Protein AF-A0A965IVI7-F1 (afdb_monomer_lite)

Secondary structure (DSSP, 8-state):
-PPPGGGGGGGS--EEETTEEESSS-BPPTTSS-SSSGGGGTS-GGGSSB--PPP--SS-B--SPSP-EEEETTEEEE---S-BS-HHHHHHHT-

Structure (mmCIF, N/CA/C/O backbone):
data_AF-A0A965IVI7-F1
#
_entry.id   AF-A0A965IVI7-F1
#
loop_
_atom_site.group_PDB
_atom_site.id
_atom_site.type_symbol
_atom_site.label_atom_id
_atom_site.label_alt_id
_atom_site.label_comp_id
_atom_site.label_asym_id
_atom_site.label_entity_id
_atom_site.label_seq_id
_atom_site.pdbx_PDB_ins_code
_atom_site.Cartn_x
_atom_site.Cartn_y
_atom_site.Cartn_z
_atom_site.occupancy
_atom_site.B_iso_or_equiv
_atom_site.auth_seq_id
_atom_site.auth_comp_id
_atom_site.auth_asym_id
_atom_site.auth_atom_id
_atom_site.pdbx_PDB_model_num
ATOM 1 N N . MET A 1 1 ? -31.147 -1.795 15.723 1.00 44.22 1 MET A N 1
ATOM 2 C CA . MET A 1 1 ? -30.486 -1.766 14.401 1.00 44.22 1 MET A CA 1
ATOM 3 C C . MET A 1 1 ? -29.276 -2.691 14.485 1.00 44.22 1 MET A C 1
ATOM 5 O O . MET A 1 1 ? -28.244 -2.296 15.001 1.00 44.22 1 MET A O 1
ATOM 9 N N . THR A 1 2 ? -29.440 -3.972 14.156 1.00 52.91 2 THR A N 1
ATOM 10 C CA . THR A 1 2 ? -28.379 -4.986 14.291 1.00 52.91 2 THR A CA 1
ATOM 11 C C . THR A 1 2 ? -27.373 -4.829 13.155 1.00 52.91 2 THR A C 1
ATOM 13 O O . THR A 1 2 ? -27.735 -4.980 11.988 1.00 52.91 2 THR A O 1
ATOM 16 N N . MET A 1 3 ? -26.124 -4.496 13.486 1.00 52.09 3 MET A N 1
ATOM 17 C CA . MET A 1 3 ? -25.015 -4.457 12.529 1.00 52.09 3 MET A CA 1
ATOM 18 C C . MET A 1 3 ? -24.923 -5.803 11.798 1.00 52.09 3 MET A C 1
ATOM 20 O O . MET A 1 3 ? -24.939 -6.861 12.426 1.00 52.09 3 MET A O 1
ATOM 24 N N . ARG A 1 4 ? -24.832 -5.781 10.464 1.00 59.31 4 ARG A N 1
ATOM 25 C CA . ARG A 1 4 ? -24.527 -6.993 9.692 1.00 59.31 4 ARG A CA 1
ATOM 26 C C . ARG A 1 4 ? -23.088 -7.413 10.027 1.00 59.31 4 ARG A C 1
ATOM 28 O O . ARG A 1 4 ? -22.237 -6.527 10.096 1.00 59.31 4 ARG A O 1
ATOM 35 N N . PRO A 1 5 ? -22.765 -8.716 10.141 1.00 65.56 5 PRO A N 1
ATOM 36 C CA . PRO A 1 5 ? -21.410 -9.186 10.466 1.00 65.56 5 PRO A CA 1
ATOM 37 C C . PRO A 1 5 ? -20.297 -8.581 9.590 1.00 65.56 5 PRO A C 1
ATOM 39 O O . PRO A 1 5 ? -19.163 -8.441 10.029 1.00 65.56 5 PRO A O 1
ATOM 42 N N . ARG A 1 6 ? -20.639 -8.169 8.361 1.00 68.75 6 ARG A N 1
ATOM 43 C CA . ARG A 1 6 ? -19.732 -7.562 7.372 1.00 68.75 6 ARG A CA 1
ATOM 44 C C . ARG A 1 6 ? -19.268 -6.136 7.710 1.00 68.75 6 ARG A C 1
ATOM 46 O O . ARG A 1 6 ? -18.270 -5.696 7.156 1.00 68.75 6 ARG A O 1
ATOM 53 N N . ASP A 1 7 ? -19.962 -5.427 8.601 1.00 79.81 7 ASP A N 1
ATOM 54 C CA . ASP A 1 7 ? -19.663 -4.035 8.978 1.00 79.81 7 ASP A CA 1
ATOM 55 C C . ASP A 1 7 ? -19.097 -3.908 10.406 1.00 79.81 7 ASP A C 1
ATOM 57 O O . ASP A 1 7 ? -18.814 -2.801 10.859 1.00 79.81 7 ASP A O 1
ATOM 61 N N . ALA A 1 8 ? -18.906 -5.028 11.117 1.00 82.31 8 ALA A N 1
ATOM 62 C CA . ALA A 1 8 ? -18.451 -5.051 12.513 1.00 82.31 8 ALA A CA 1
ATOM 63 C C . ALA A 1 8 ? -17.083 -4.376 12.722 1.00 82.31 8 ALA A C 1
ATOM 65 O O . ALA A 1 8 ? -16.762 -3.904 13.808 1.00 82.31 8 ALA A O 1
ATOM 66 N N . TRP A 1 9 ? -16.277 -4.283 11.668 1.00 86.25 9 TRP A N 1
ATOM 67 C CA . TRP A 1 9 ? -14.983 -3.617 11.720 1.00 86.25 9 TRP A CA 1
ATOM 68 C C . TRP A 1 9 ? -15.091 -2.098 11.946 1.00 86.25 9 TRP A C 1
ATOM 70 O O . TRP A 1 9 ? -14.191 -1.500 12.532 1.00 86.25 9 TRP A O 1
ATOM 80 N N . LYS A 1 10 ? -16.220 -1.473 11.582 1.00 84.00 10 LYS A N 1
ATOM 81 C CA . LYS A 1 10 ? -16.463 -0.034 11.791 1.00 84.00 10 LYS A CA 1
ATOM 82 C C . LYS A 1 10 ? -16.607 0.342 13.269 1.00 84.00 10 LYS A C 1
ATOM 84 O O . LYS A 1 10 ?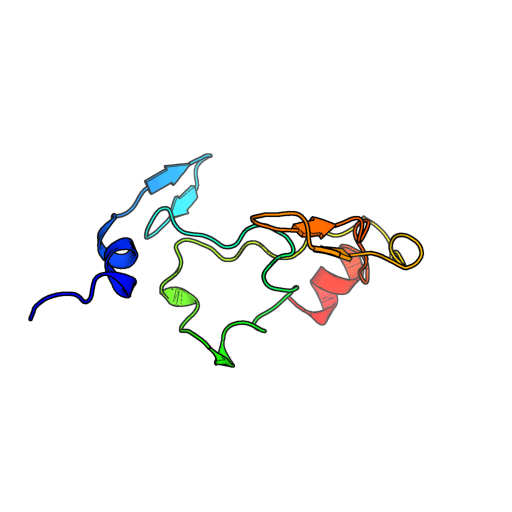 -16.483 1.513 13.610 1.00 84.00 10 LYS A O 1
ATOM 89 N N . SER A 1 11 ? -16.854 -0.626 14.155 1.00 88.00 11 SER A N 1
ATOM 90 C CA . SER A 1 11 ? -16.965 -0.399 15.602 1.00 88.00 11 SER A CA 1
ATOM 91 C C . SER A 1 11 ? -15.679 -0.689 16.382 1.00 88.00 11 SER A C 1
ATOM 93 O O . SER A 1 11 ? -15.706 -0.636 17.607 1.00 88.00 11 SER A O 1
ATOM 95 N N . LEU A 1 12 ? -14.560 -1.001 15.714 1.00 91.50 12 LEU A N 1
ATOM 96 C CA . LEU A 1 12 ? -13.294 -1.337 16.386 1.00 91.50 12 LEU A CA 1
ATOM 97 C C . LEU A 1 12 ? -12.655 -0.152 17.139 1.00 91.50 12 LEU A C 1
ATOM 99 O O . LEU A 1 12 ? -11.820 -0.374 18.010 1.00 91.50 12 LEU A O 1
ATOM 103 N N . GLY A 1 13 ? -13.082 1.083 16.856 1.00 93.31 13 GLY A N 1
ATOM 104 C CA . GLY A 1 13 ? -12.657 2.283 17.579 1.00 93.31 13 GLY A CA 1
ATOM 105 C C . GLY A 1 13 ? -11.251 2.771 17.219 1.00 93.31 13 GLY A C 1
ATOM 106 O O . GLY A 1 13 ? -10.459 2.067 16.599 1.00 93.31 13 GLY A O 1
ATOM 107 N N . ALA A 1 14 ? -10.953 4.013 17.598 1.00 96.62 14 ALA A N 1
ATOM 108 C CA . ALA A 1 14 ? -9.737 4.708 17.187 1.0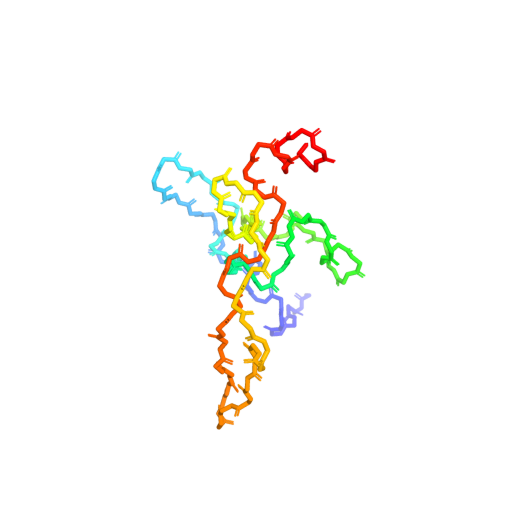0 96.62 14 ALA A CA 1
ATOM 109 C C . ALA A 1 14 ? -8.460 4.145 17.830 1.00 96.62 14 ALA A C 1
ATOM 111 O O . ALA A 1 14 ? -8.442 3.801 19.014 1.00 96.62 14 ALA A O 1
ATOM 112 N N . VAL A 1 15 ? -7.365 4.153 17.067 1.00 97.62 15 VAL A N 1
ATOM 113 C CA . VAL A 1 15 ? -6.043 3.668 17.496 1.00 97.62 15 VAL A CA 1
ATOM 114 C C . VAL A 1 15 ? -4.951 4.699 17.216 1.00 97.62 15 VAL A C 1
ATOM 116 O O . VAL A 1 15 ? -5.108 5.572 16.364 1.00 97.62 15 VAL A O 1
ATOM 119 N N . SER A 1 16 ? -3.836 4.604 17.942 1.00 97.94 16 SER A N 1
ATOM 120 C CA . SER A 1 16 ? -2.654 5.447 17.741 1.00 97.94 16 SER A CA 1
ATOM 121 C C . SER A 1 16 ? -1.427 4.578 17.478 1.00 97.94 16 SER A C 1
ATOM 123 O O . SER A 1 16 ? -1.125 3.691 18.274 1.00 97.94 16 SER A O 1
ATOM 125 N N . VAL A 1 17 ? -0.716 4.840 16.381 1.00 95.75 17 VAL A N 1
ATOM 126 C CA . VAL A 1 17 ? 0.483 4.094 15.965 1.00 95.75 17 VAL A CA 1
ATOM 127 C C . VAL A 1 17 ? 1.496 5.051 15.341 1.00 95.75 17 VAL A C 1
ATOM 129 O O . VAL A 1 17 ? 1.129 5.886 14.522 1.00 95.75 17 VAL A O 1
ATOM 132 N N . GLY A 1 18 ? 2.765 4.976 15.754 1.00 94.31 18 GLY A N 1
ATOM 133 C CA . GLY A 1 18 ? 3.840 5.793 15.167 1.00 94.31 18 GLY A CA 1
ATOM 134 C C . GLY A 1 18 ? 3.599 7.312 15.196 1.00 94.31 18 GLY A C 1
ATOM 135 O O . GLY A 1 18 ? 4.091 8.017 14.327 1.00 94.31 18 GLY A O 1
ATOM 136 N N . GLY A 1 19 ? 2.806 7.817 16.150 1.00 96.88 19 GLY A N 1
ATOM 137 C CA . GLY A 1 19 ? 2.414 9.233 16.229 1.00 96.88 19 GLY A CA 1
ATOM 138 C C . GLY A 1 19 ? 1.180 9.622 15.401 1.00 96.88 19 GLY A C 1
ATOM 139 O O . GLY A 1 19 ? 0.714 10.751 15.512 1.00 96.88 19 GLY A O 1
ATOM 140 N N . VAL A 1 20 ? 0.603 8.700 14.628 1.00 96.69 20 VAL A N 1
ATOM 141 C CA . VAL A 1 20 ? -0.603 8.926 13.817 1.00 96.69 20 VAL A CA 1
ATOM 142 C C . VAL A 1 20 ? -1.840 8.404 14.549 1.00 96.69 20 VAL A C 1
ATOM 144 O O . VAL A 1 20 ? -1.815 7.326 15.149 1.00 96.69 20 VAL A O 1
ATOM 147 N N . ARG A 1 21 ? -2.940 9.167 14.504 1.00 97.38 21 ARG A N 1
ATOM 148 C CA . ARG A 1 21 ? -4.258 8.759 15.013 1.00 97.38 21 ARG A CA 1
ATOM 149 C C . ARG A 1 21 ? -5.127 8.274 13.855 1.00 97.38 21 ARG A C 1
ATOM 151 O O . ARG A 1 21 ? -5.376 9.035 12.929 1.00 97.38 21 ARG A O 1
ATOM 158 N N . LEU A 1 22 ? -5.622 7.043 13.946 1.00 96.94 22 LEU A N 1
ATOM 159 C CA . LEU A 1 22 ? -6.542 6.454 12.973 1.00 96.94 22 LEU A CA 1
ATOM 160 C C . LEU A 1 22 ? -7.943 6.355 13.581 1.00 96.94 22 LEU A C 1
ATOM 162 O O . LEU A 1 22 ? -8.085 6.066 14.773 1.00 96.94 22 LEU A O 1
ATOM 166 N N . SER A 1 23 ? -8.978 6.573 12.767 1.00 95.38 23 SER A N 1
ATOM 167 C CA . SER A 1 23 ? -10.384 6.465 13.196 1.00 95.38 23 SER A CA 1
ATOM 168 C C . SER A 1 23 ? -10.752 5.038 13.619 1.00 95.38 23 SER A C 1
ATOM 170 O O . SER A 1 23 ? -11.603 4.848 14.487 1.00 95.38 23 SER A O 1
ATOM 172 N N . ASN A 1 24 ? -10.081 4.047 13.026 1.00 95.56 24 ASN A N 1
ATOM 173 C CA . ASN A 1 24 ? -10.152 2.626 13.338 1.00 95.56 24 ASN A CA 1
ATOM 174 C C . ASN A 1 24 ? -8.872 1.907 12.844 1.00 95.56 24 ASN A C 1
ATOM 176 O O . ASN A 1 24 ? -8.085 2.525 12.125 1.00 95.56 24 ASN A O 1
ATOM 180 N N . PRO A 1 25 ? -8.606 0.641 13.218 1.00 95.75 25 PRO A N 1
ATOM 181 C CA . PRO A 1 25 ? -7.361 -0.040 12.856 1.00 95.75 25 PRO A CA 1
ATOM 182 C C . PRO A 1 25 ? -7.364 -0.661 11.448 1.00 95.75 25 PRO A C 1
ATOM 184 O O . PRO A 1 25 ? -6.380 -1.296 11.075 1.00 95.75 25 PRO A O 1
ATOM 187 N N . VAL A 1 26 ? -8.450 -0.550 10.674 1.00 95.50 26 VAL A N 1
ATOM 188 C CA . VAL A 1 26 ? -8.545 -1.171 9.345 1.00 95.50 26 VAL A CA 1
ATOM 189 C C . VAL A 1 26 ? -7.990 -0.237 8.280 1.00 95.50 26 VAL A C 1
ATOM 191 O O . VAL A 1 26 ? -8.412 0.909 8.157 1.00 95.50 26 VAL A O 1
ATOM 194 N N . MET A 1 27 ? -7.076 -0.756 7.469 1.00 94.94 27 MET A N 1
ATOM 195 C CA . MET A 1 27 ? -6.486 -0.058 6.331 1.00 94.94 27 MET A CA 1
ATOM 196 C C . MET A 1 27 ? -6.205 -1.039 5.194 1.00 94.94 27 MET A C 1
ATOM 198 O O . MET A 1 27 ? -6.149 -2.252 5.415 1.00 94.94 27 MET A O 1
ATOM 202 N N . THR A 1 28 ? -6.035 -0.533 3.974 1.00 95.38 28 THR A N 1
ATOM 203 C CA . THR A 1 28 ? -5.604 -1.370 2.846 1.00 95.38 28 THR A CA 1
ATOM 204 C C . THR A 1 28 ? -4.167 -1.840 3.059 1.00 95.38 28 THR A C 1
ATOM 206 O O . THR A 1 28 ? -3.343 -1.129 3.633 1.00 95.38 28 THR A O 1
ATOM 209 N N . ALA A 1 29 ? -3.840 -3.041 2.584 1.00 95.94 29 ALA A N 1
ATOM 210 C CA . ALA A 1 29 ? -2.443 -3.425 2.445 1.00 95.94 29 ALA A CA 1
ATOM 211 C C . ALA A 1 29 ? -1.857 -2.718 1.212 1.00 95.94 29 ALA A C 1
ATOM 213 O O . ALA A 1 29 ? -2.528 -2.567 0.188 1.00 95.94 29 ALA A O 1
ATOM 214 N N . SER A 1 30 ? -0.597 -2.284 1.290 1.00 96.19 30 SER A N 1
ATOM 215 C CA . SER A 1 30 ? 0.044 -1.612 0.157 1.00 96.19 30 SER A CA 1
ATOM 216 C C . SER A 1 30 ? 0.020 -2.506 -1.084 1.00 96.19 30 SER A C 1
ATOM 218 O O . SER A 1 30 ? 0.470 -3.653 -1.061 1.00 96.19 30 SER A O 1
ATOM 220 N N . GLY A 1 31 ? -0.495 -1.970 -2.187 1.00 93.56 31 GLY A N 1
ATOM 221 C CA . GLY A 1 31 ? -0.544 -2.663 -3.471 1.00 93.56 31 GLY A CA 1
ATOM 222 C C . GLY A 1 31 ? -1.733 -3.587 -3.682 1.00 93.56 31 GLY A C 1
ATOM 223 O O . GLY A 1 31 ? -1.774 -4.254 -4.711 1.00 93.56 31 GLY A O 1
ATOM 224 N N . THR A 1 32 ? -2.702 -3.608 -2.763 1.00 93.62 32 THR A N 1
ATOM 225 C CA . THR A 1 32 ? -3.971 -4.332 -2.957 1.00 93.62 32 THR A CA 1
ATOM 226 C C . THR A 1 32 ? -5.120 -3.425 -3.392 1.00 93.62 32 THR A C 1
ATOM 228 O O . THR A 1 32 ? -6.217 -3.916 -3.630 1.00 93.62 32 THR A O 1
ATOM 231 N N . ALA A 1 33 ? -4.888 -2.111 -3.440 1.00 92.50 33 ALA A N 1
ATOM 232 C CA . ALA A 1 33 ? -5.920 -1.092 -3.622 1.00 92.50 33 ALA A CA 1
ATOM 233 C C . ALA A 1 33 ? -5.549 -0.004 -4.646 1.00 92.50 33 ALA A C 1
ATOM 235 O O . ALA A 1 33 ? -6.217 1.017 -4.687 1.00 92.50 33 ALA A O 1
ATOM 236 N N . GLY A 1 34 ? -4.507 -0.224 -5.455 1.00 88.44 34 GLY A N 1
ATOM 237 C CA . GLY A 1 34 ? -4.056 0.756 -6.445 1.00 88.44 34 GLY A CA 1
ATOM 238 C C . GLY A 1 34 ? -3.193 1.877 -5.863 1.00 88.44 34 GLY A C 1
ATOM 239 O O . GLY A 1 34 ? -2.563 1.700 -4.810 1.00 88.44 34 GLY A O 1
ATOM 240 N N . HIS A 1 35 ? -3.110 2.986 -6.596 1.00 84.94 35 HIS A N 1
ATOM 241 C CA . HIS A 1 35 ? -2.320 4.165 -6.225 1.00 84.94 35 HIS A CA 1
ATOM 242 C C . HIS A 1 35 ? -3.185 5.355 -5.784 1.00 84.94 35 HIS A C 1
ATOM 244 O O . HIS A 1 35 ? -2.646 6.223 -5.106 1.00 84.94 35 HIS A O 1
ATOM 250 N N . ASP A 1 36 ? -4.489 5.358 -6.092 1.00 83.62 36 ASP A N 1
ATOM 251 C CA . ASP A 1 36 ? -5.398 6.490 -5.883 1.00 83.62 36 ASP A CA 1
ATOM 252 C C . ASP A 1 36 ? -6.721 6.045 -5.219 1.00 83.62 36 ASP A C 1
ATOM 254 O O . ASP A 1 36 ? -6.754 5.498 -4.112 1.00 83.62 36 ASP A O 1
ATOM 258 N N . THR A 1 37 ? -7.849 6.341 -5.871 1.00 89.44 37 THR A N 1
ATOM 259 C CA . THR A 1 37 ? -9.208 6.170 -5.355 1.00 89.44 37 THR A CA 1
ATOM 260 C C . THR A 1 37 ? -9.960 5.062 -6.087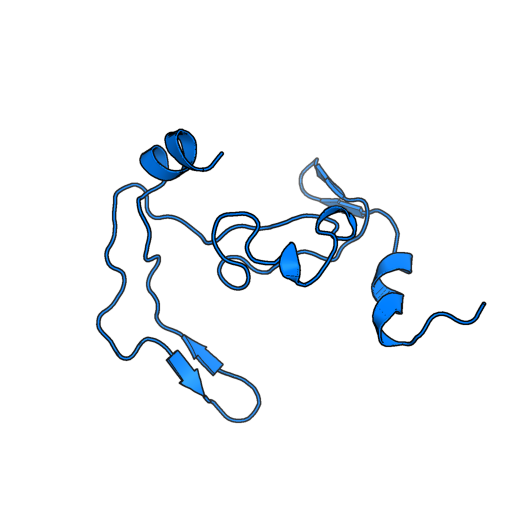 1.00 89.44 37 THR A C 1
ATOM 262 O O . THR A 1 37 ? -11.190 5.066 -6.121 1.00 89.44 37 THR A O 1
ATOM 265 N N . GLU A 1 38 ? -9.261 4.070 -6.641 1.00 90.75 38 GLU A N 1
ATOM 266 C CA . GLU A 1 38 ? -9.852 2.986 -7.438 1.00 90.75 38 GLU A CA 1
ATOM 267 C C . GLU A 1 38 ? -10.932 2.210 -6.660 1.00 90.75 38 GLU A C 1
ATOM 269 O O . GLU A 1 38 ? -11.921 1.746 -7.232 1.00 90.75 38 GLU A O 1
ATOM 274 N N . LEU A 1 39 ? -10.786 2.114 -5.333 1.00 92.00 39 LEU A N 1
ATOM 275 C CA . LEU A 1 39 ? -11.776 1.485 -4.454 1.00 92.00 39 LEU A CA 1
ATOM 276 C C . LEU A 1 39 ? -13.012 2.357 -4.155 1.00 92.00 39 LEU A C 1
ATOM 278 O O . LEU A 1 39 ? -14.008 1.823 -3.662 1.00 92.00 39 LEU A O 1
ATOM 282 N N . SER A 1 40 ? -12.996 3.657 -4.472 1.00 92.62 40 SER A N 1
ATOM 283 C CA . SER A 1 40 ? -14.096 4.594 -4.168 1.00 92.62 40 SER A CA 1
ATOM 284 C C . SER A 1 40 ? -15.410 4.246 -4.875 1.00 92.62 40 SER A C 1
ATOM 286 O O . SER A 1 40 ? -16.491 4.542 -4.371 1.00 92.62 40 SER A O 1
ATOM 288 N N . HIS A 1 41 ? -15.335 3.538 -6.005 1.00 93.31 41 HIS A N 1
ATOM 289 C CA . HIS A 1 41 ? -16.509 3.027 -6.714 1.00 93.31 41 HIS A CA 1
ATOM 290 C C . HIS A 1 41 ? -17.226 1.894 -5.966 1.00 93.31 41 HIS A C 1
ATOM 292 O O . HIS A 1 41 ? -18.396 1.624 -6.235 1.00 93.31 41 HIS A O 1
ATOM 298 N N . TYR A 1 42 ? -16.537 1.225 -5.039 1.00 91.19 42 TYR A N 1
ATOM 299 C CA . TYR A 1 42 ? -17.053 0.066 -4.311 1.00 91.19 42 TYR A CA 1
ATOM 300 C C . TYR A 1 42 ? -17.356 0.375 -2.842 1.00 91.19 42 TYR A C 1
ATOM 302 O O . TYR A 1 42 ? -18.196 -0.298 -2.240 1.00 91.19 42 TYR A O 1
ATOM 310 N N . MET A 1 43 ? -16.689 1.370 -2.251 1.00 90.75 43 MET A N 1
ATOM 311 C CA . MET A 1 43 ? -16.915 1.781 -0.867 1.00 90.75 43 MET A CA 1
ATOM 312 C C . MET A 1 43 ? -16.515 3.234 -0.600 1.00 90.75 43 MET A C 1
ATOM 314 O O . MET A 1 43 ? -15.655 3.794 -1.270 1.00 90.75 43 MET A O 1
ATOM 318 N N . ASP A 1 44 ? -17.087 3.810 0.458 1.00 91.69 44 ASP A N 1
ATOM 319 C CA . ASP A 1 44 ? -16.620 5.073 1.024 1.00 91.69 44 ASP A CA 1
ATOM 320 C C . ASP A 1 44 ? -15.248 4.877 1.689 1.00 91.69 44 ASP A C 1
ATOM 322 O O . ASP A 1 44 ? -15.127 4.182 2.704 1.00 91.69 44 ASP A O 1
ATOM 326 N N . LEU A 1 45 ? -14.212 5.488 1.107 1.00 92.56 45 LEU A N 1
ATOM 327 C CA . LEU A 1 45 ? -12.836 5.392 1.599 1.00 92.56 45 LEU A CA 1
ATOM 328 C C . LEU A 1 45 ? -12.662 6.024 2.985 1.00 92.56 45 LEU A C 1
ATOM 330 O O . LEU A 1 45 ? -11.798 5.578 3.738 1.00 92.56 45 LEU A O 1
ATOM 334 N N . SER A 1 46 ? -13.504 6.993 3.365 1.00 92.44 46 SER A N 1
ATOM 335 C CA . SER A 1 46 ? -13.438 7.646 4.681 1.00 92.44 46 SER A CA 1
ATOM 336 C C . SER A 1 46 ? -13.825 6.715 5.837 1.00 92.44 46 SER A C 1
ATOM 338 O O . SER A 1 46 ? -13.518 6.993 6.997 1.00 92.44 46 SER A O 1
ATOM 340 N N . ALA A 1 47 ? -14.457 5.576 5.531 1.00 92.81 47 ALA A N 1
ATOM 341 C CA . ALA A 1 47 ? -14.747 4.546 6.518 1.00 92.81 47 ALA A CA 1
ATOM 342 C C . ALA A 1 47 ? -13.484 3.794 6.977 1.00 92.81 47 ALA A C 1
ATOM 344 O O . ALA A 1 47 ? -13.483 3.224 8.070 1.00 92.81 47 ALA A O 1
ATOM 345 N N . LEU A 1 48 ? -12.421 3.763 6.166 1.00 94.06 48 LEU A N 1
ATOM 346 C CA . LEU A 1 48 ? -11.145 3.152 6.541 1.00 94.06 48 LEU A CA 1
ATOM 347 C C . LEU A 1 48 ? -10.390 4.043 7.534 1.00 94.06 48 LEU A C 1
ATOM 349 O O . LEU A 1 48 ? -10.500 5.266 7.514 1.00 94.06 48 LEU A O 1
ATOM 353 N N . GLY A 1 49 ? -9.583 3.424 8.393 1.00 95.00 49 GLY A N 1
ATOM 354 C CA . GLY A 1 49 ? -8.643 4.145 9.247 1.00 95.00 49 GLY A CA 1
ATOM 355 C C . GLY A 1 49 ? -7.564 4.861 8.440 1.00 95.00 49 GLY A C 1
ATOM 356 O O . GLY A 1 49 ? -7.150 5.956 8.813 1.00 95.00 49 GLY A O 1
ATOM 357 N N . ALA A 1 50 ? -7.135 4.247 7.334 1.00 94.62 50 ALA A N 1
ATOM 358 C CA . ALA A 1 50 ? -6.232 4.823 6.345 1.00 94.62 50 ALA A CA 1
ATOM 359 C C . ALA A 1 50 ? -6.331 4.081 5.001 1.00 94.62 50 ALA A C 1
ATOM 361 O O . ALA A 1 50 ? -6.705 2.905 4.946 1.00 94.62 50 ALA A O 1
ATOM 362 N N . VAL A 1 51 ? -5.913 4.752 3.928 1.00 93.94 51 VAL A N 1
ATOM 363 C CA . VAL A 1 51 ? -5.610 4.130 2.634 1.00 93.94 51 VAL A CA 1
ATOM 364 C C . VAL A 1 51 ? -4.093 4.063 2.493 1.00 93.94 51 VAL A C 1
ATOM 366 O O . VAL A 1 51 ? -3.409 5.078 2.592 1.00 93.94 51 VAL A O 1
ATOM 369 N N . VAL A 1 52 ? -3.563 2.858 2.291 1.00 94.94 52 VAL A N 1
ATOM 370 C CA . VAL A 1 52 ? -2.152 2.629 1.968 1.00 94.94 52 VAL A CA 1
ATOM 371 C C . VAL A 1 52 ? -2.045 2.336 0.484 1.00 94.94 52 VAL A C 1
ATOM 373 O O . VAL A 1 52 ? -2.461 1.270 0.015 1.00 94.94 52 VAL A O 1
ATOM 376 N N . VAL A 1 53 ? -1.473 3.289 -0.240 1.00 93.56 53 VAL A N 1
ATOM 377 C CA . VAL A 1 53 ? -1.241 3.183 -1.679 1.00 93.56 53 VAL A CA 1
ATOM 378 C C . VAL A 1 53 ? -0.193 2.119 -1.993 1.00 93.56 53 VAL A C 1
ATOM 380 O O . VAL A 1 53 ? 0.561 1.651 -1.125 1.00 93.56 53 VAL A O 1
ATOM 383 N N . LYS A 1 54 ? -0.149 1.689 -3.250 1.00 94.44 54 LYS A N 1
ATOM 384 C CA . LYS A 1 54 ? 0.893 0.804 -3.761 1.00 94.44 54 LYS A CA 1
ATOM 385 C C . LYS A 1 54 ? 2.284 1.411 -3.535 1.00 94.44 54 LYS A C 1
ATOM 387 O O . LYS A 1 54 ? 2.525 2.585 -3.770 1.00 94.44 54 LYS A O 1
ATOM 392 N N . SER A 1 55 ? 3.202 0.578 -3.044 1.00 95.69 55 SER A N 1
ATOM 393 C CA . SER A 1 55 ? 4.608 0.952 -2.876 1.00 95.69 55 SER A CA 1
ATOM 394 C C . SER A 1 55 ? 5.228 1.314 -4.225 1.00 95.69 55 SER A C 1
ATOM 396 O O . SER A 1 55 ? 5.109 0.534 -5.175 1.00 95.69 55 SER A O 1
ATOM 398 N N . LEU A 1 56 ? 5.931 2.444 -4.259 1.00 93.94 56 LEU A N 1
ATOM 399 C CA . LEU A 1 56 ? 6.560 3.021 -5.444 1.00 93.94 56 LEU A CA 1
ATOM 400 C C . LEU A 1 56 ? 8.081 2.854 -5.388 1.00 93.94 56 LEU A C 1
ATOM 402 O O . LEU A 1 56 ? 8.695 2.994 -4.328 1.00 93.94 56 LEU A O 1
ATOM 406 N N . TYR A 1 57 ? 8.691 2.575 -6.538 1.00 95.62 57 TYR A N 1
ATOM 407 C CA . TYR A 1 57 ? 10.135 2.716 -6.707 1.00 95.62 57 TYR A CA 1
ATOM 408 C C . TYR A 1 57 ? 10.511 4.203 -6.820 1.00 95.62 57 TYR A C 1
ATOM 410 O O . TYR A 1 57 ? 9.659 5.036 -7.115 1.00 95.62 57 TYR A O 1
ATOM 418 N N . HIS A 1 58 ? 11.765 4.576 -6.554 1.00 94.69 58 HIS A N 1
ATOM 419 C CA . HIS A 1 58 ? 12.164 5.992 -6.608 1.00 94.69 58 HIS A CA 1
ATOM 420 C C . HIS A 1 58 ? 12.059 6.592 -8.026 1.00 94.69 58 HIS A C 1
ATOM 422 O O . HIS A 1 58 ? 11.699 7.757 -8.174 1.00 94.69 58 HIS A O 1
ATOM 428 N N . GLU A 1 59 ? 12.289 5.767 -9.046 1.00 96.69 59 GLU A N 1
ATOM 429 C CA . GLU A 1 59 ? 12.178 6.077 -10.474 1.00 96.69 59 GLU A CA 1
ATOM 430 C C . GLU A 1 59 ? 11.068 5.238 -11.136 1.00 96.69 59 GLU A C 1
ATOM 432 O O . GLU A 1 59 ? 10.590 4.275 -10.523 1.00 96.69 59 GLU A O 1
ATOM 437 N N . PRO A 1 60 ? 10.651 5.559 -12.378 1.00 96.94 60 PRO A N 1
ATOM 438 C CA . PRO A 1 60 ? 9.749 4.702 -13.136 1.00 96.94 60 PRO A CA 1
ATOM 439 C C . PRO A 1 60 ? 10.282 3.272 -13.230 1.00 96.94 60 PRO A C 1
ATOM 441 O O . PRO A 1 60 ? 11.442 3.041 -13.577 1.00 96.94 60 PRO A O 1
ATOM 444 N N . TRP A 1 61 ? 9.422 2.299 -12.949 1.00 96.88 61 TRP A N 1
ATOM 445 C CA . TRP A 1 61 ? 9.807 0.897 -12.951 1.00 96.88 61 TRP A CA 1
ATOM 446 C C . TRP A 1 61 ? 8.716 0.025 -13.559 1.00 96.88 61 TRP A C 1
ATOM 448 O O . TRP A 1 61 ? 7.557 0.060 -13.149 1.00 96.88 61 TRP A O 1
ATOM 458 N N . ALA A 1 62 ? 9.103 -0.796 -14.536 1.00 96.69 62 ALA A N 1
ATOM 459 C CA . ALA A 1 62 ? 8.176 -1.642 -15.283 1.00 96.69 62 ALA A CA 1
ATOM 460 C C . ALA A 1 62 ? 7.638 -2.835 -14.472 1.00 96.69 62 ALA A C 1
ATOM 462 O O . ALA A 1 62 ? 6.708 -3.508 -14.914 1.00 96.69 62 ALA A O 1
ATOM 463 N N . GLY A 1 63 ? 8.223 -3.125 -13.307 1.00 97.31 63 GLY A N 1
ATOM 464 C CA . GLY A 1 63 ? 7.940 -4.340 -12.551 1.00 97.31 63 GLY A CA 1
ATOM 465 C C . GLY A 1 63 ? 8.685 -5.565 -13.081 1.00 97.31 63 GLY A C 1
ATOM 466 O O . GLY A 1 63 ? 9.433 -5.511 -14.057 1.00 97.31 63 GLY A O 1
ATOM 467 N N . ASN A 1 64 ? 8.459 -6.708 -12.441 1.00 98.06 64 ASN A N 1
ATOM 468 C CA . ASN A 1 64 ? 9.052 -7.974 -12.879 1.00 98.06 64 ASN A CA 1
ATOM 469 C C . ASN A 1 64 ? 8.422 -8.463 -14.200 1.00 98.06 64 ASN A C 1
ATOM 471 O O . ASN A 1 64 ? 7.298 -8.072 -14.521 1.00 98.06 64 ASN A O 1
ATOM 475 N N . PRO A 1 65 ? 9.067 -9.363 -14.960 1.00 97.81 65 PRO A N 1
ATOM 476 C CA . PRO A 1 65 ? 8.439 -10.012 -16.112 1.00 97.81 65 PRO A CA 1
ATOM 477 C C . PRO A 1 65 ? 7.169 -10.795 -15.738 1.00 97.81 65 PRO A C 1
ATOM 479 O O . PRO A 1 65 ? 7.019 -11.268 -14.612 1.00 97.81 65 PRO A O 1
ATOM 482 N N . ALA A 1 66 ? 6.249 -10.953 -16.692 1.00 96.62 66 ALA A N 1
ATOM 483 C CA . ALA A 1 66 ? 5.094 -11.833 -16.528 1.00 96.62 66 ALA A CA 1
ATOM 484 C C . ALA A 1 66 ? 5.516 -13.320 -16.556 1.00 96.62 66 ALA A C 1
ATOM 486 O O . ALA A 1 66 ? 6.480 -13.655 -17.247 1.00 96.62 66 ALA A O 1
ATOM 487 N N . PRO A 1 67 ? 4.783 -14.227 -15.875 1.00 96.31 67 PRO A N 1
ATOM 488 C CA . PRO A 1 67 ? 3.576 -14.001 -15.068 1.00 96.31 67 PRO A CA 1
ATOM 489 C C . PRO A 1 67 ? 3.865 -13.418 -13.670 1.00 96.31 67 PRO A C 1
ATOM 491 O O . PRO A 1 67 ? 4.793 -13.838 -12.989 1.00 96.31 67 PRO A O 1
ATOM 494 N N . ARG A 1 68 ? 3.024 -12.472 -13.218 1.00 97.12 68 ARG A N 1
ATOM 495 C CA . ARG A 1 68 ? 3.202 -11.741 -11.940 1.00 97.12 68 ARG A CA 1
ATOM 496 C C . ARG A 1 68 ? 2.322 -12.231 -10.792 1.00 97.12 68 ARG A C 1
ATOM 498 O O . ARG A 1 68 ? 2.552 -11.838 -9.653 1.00 97.12 68 ARG A O 1
ATOM 505 N N . VAL A 1 69 ? 1.297 -13.031 -11.071 1.00 97.12 69 VAL A N 1
ATOM 506 C CA . VAL A 1 69 ? 0.313 -13.498 -10.086 1.00 97.12 69 VAL A CA 1
ATOM 507 C C . VAL A 1 69 ? 0.002 -14.965 -10.342 1.00 97.12 69 VAL A C 1
ATOM 509 O O . VAL A 1 69 ? -0.146 -15.379 -11.491 1.00 97.12 69 VAL A O 1
ATOM 512 N N . HIS A 1 70 ? -0.124 -15.736 -9.266 1.00 97.19 70 HIS A N 1
ATOM 513 C CA . HIS A 1 70 ? -0.557 -17.124 -9.313 1.00 97.19 70 HIS A CA 1
ATOM 514 C C . HIS A 1 70 ? -1.471 -17.451 -8.129 1.00 97.19 70 HIS A C 1
ATOM 516 O O . HIS A 1 70 ? -1.205 -17.037 -7.001 1.00 97.19 70 HIS A O 1
ATOM 522 N N . VAL A 1 71 ? -2.543 -18.205 -8.372 1.00 96.94 71 VAL A N 1
ATOM 523 C CA . VAL A 1 71 ? -3.442 -18.684 -7.311 1.00 96.94 71 VAL A CA 1
ATOM 524 C C . VAL A 1 71 ? -2.748 -19.803 -6.538 1.00 96.94 71 VAL A C 1
ATOM 526 O O . VAL A 1 71 ? -2.190 -20.714 -7.137 1.00 96.94 71 VAL A O 1
ATOM 529 N N . ALA A 1 72 ? -2.790 -19.758 -5.210 1.00 94.06 72 ALA A N 1
ATOM 530 C CA . ALA A 1 72 ? -2.163 -20.757 -4.353 1.00 94.06 72 ALA A CA 1
ATOM 531 C C . ALA A 1 72 ? -3.137 -21.184 -3.256 1.00 94.06 72 ALA A C 1
ATOM 53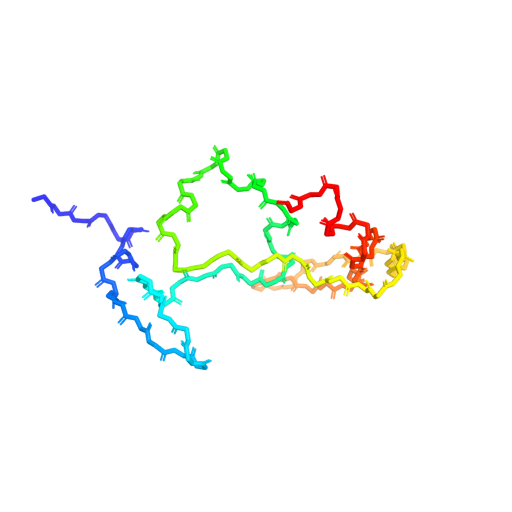3 O O . ALA A 1 72 ? -3.381 -20.410 -2.340 1.00 94.06 72 ALA A O 1
ATOM 534 N N . GLY A 1 73 ? -3.673 -22.408 -3.318 1.00 93.56 73 GLY A N 1
ATOM 535 C CA . GLY A 1 73 ? -4.502 -23.014 -2.264 1.00 93.56 73 GLY A CA 1
ATOM 536 C C . GLY A 1 73 ? -5.608 -22.101 -1.707 1.00 93.56 73 GLY A C 1
ATOM 537 O O . GLY A 1 73 ? -6.693 -22.028 -2.271 1.00 93.56 73 GLY A O 1
ATOM 538 N N . ALA A 1 74 ? -5.323 -21.424 -0.589 1.00 94.25 74 ALA A N 1
ATOM 539 C CA . ALA A 1 74 ? -6.228 -20.506 0.113 1.00 94.25 74 ALA A CA 1
ATOM 540 C C . ALA A 1 74 ? -5.957 -19.002 -0.149 1.00 94.25 74 ALA A C 1
ATOM 542 O O . ALA A 1 74 ? -6.440 -18.148 0.591 1.00 94.25 74 ALA A O 1
ATOM 543 N N . GLY A 1 75 ? -5.167 -18.658 -1.166 1.00 95.06 75 GLY A N 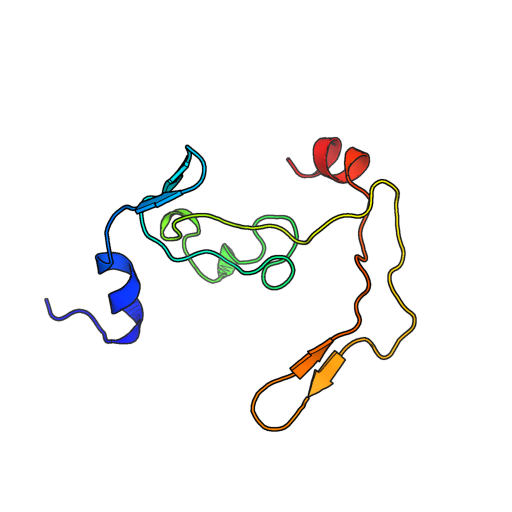1
ATOM 544 C CA . GLY A 1 75 ? -4.774 -17.286 -1.477 1.00 95.06 75 GLY A CA 1
ATOM 545 C C . GLY A 1 75 ? -4.060 -17.165 -2.822 1.00 95.06 75 GLY A C 1
ATOM 546 O O . GLY A 1 75 ? -4.391 -17.849 -3.792 1.00 95.06 75 GLY A O 1
ATOM 547 N N . MET A 1 76 ? -3.077 -16.269 -2.891 1.00 96.56 76 MET A N 1
ATOM 548 C CA . MET A 1 76 ? -2.293 -16.025 -4.100 1.00 96.56 76 MET A CA 1
ATOM 549 C C . MET A 1 76 ? -0.846 -15.657 -3.779 1.00 96.56 76 MET A C 1
ATOM 551 O O . MET A 1 76 ? -0.557 -15.057 -2.744 1.00 96.56 76 MET A O 1
ATOM 555 N N . ILE A 1 77 ? 0.050 -15.985 -4.703 1.00 96.62 77 ILE A N 1
ATOM 556 C CA . ILE A 1 77 ? 1.434 -15.515 -4.738 1.00 96.62 77 ILE A CA 1
ATOM 557 C C . ILE A 1 77 ? 1.515 -14.403 -5.783 1.00 96.62 77 ILE A C 1
ATOM 559 O O . ILE A 1 77 ? 0.917 -14.507 -6.857 1.00 96.62 77 ILE A O 1
ATOM 563 N N . ASN A 1 78 ? 2.258 -13.339 -5.476 1.00 96.88 78 ASN A N 1
ATOM 564 C CA . ASN A 1 78 ? 2.542 -12.279 -6.433 1.00 96.88 78 ASN A CA 1
ATOM 565 C C . ASN A 1 78 ? 4.038 -11.958 -6.487 1.00 96.88 78 ASN A C 1
ATOM 567 O O . ASN A 1 78 ? 4.750 -12.066 -5.492 1.00 96.88 78 ASN A O 1
ATOM 571 N N . ALA A 1 79 ? 4.476 -11.526 -7.661 1.00 97.31 79 ALA A N 1
ATOM 572 C CA . ALA A 1 79 ? 5.805 -11.022 -7.945 1.00 97.31 79 ALA A CA 1
ATOM 573 C C . ALA A 1 79 ? 5.690 -9.795 -8.863 1.00 97.31 79 ALA A C 1
ATOM 575 O O . ALA A 1 79 ? 6.344 -9.744 -9.894 1.00 97.31 79 ALA A O 1
ATOM 576 N N . VAL A 1 80 ? 4.846 -8.810 -8.521 1.00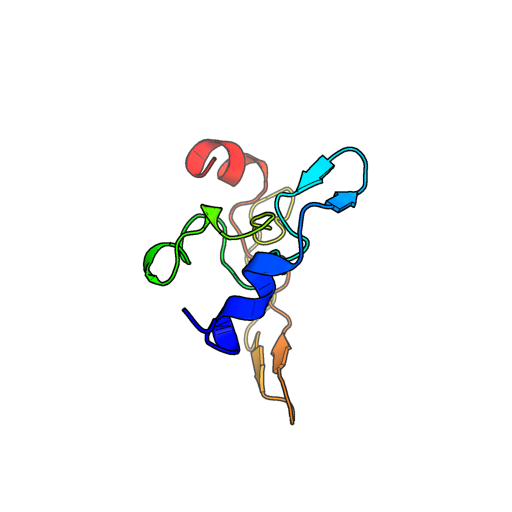 96.75 80 VAL A N 1
ATOM 577 C CA . VAL A 1 80 ? 4.644 -7.594 -9.349 1.00 96.75 80 VAL A CA 1
ATOM 578 C C . VAL A 1 80 ? 5.930 -6.770 -9.461 1.00 96.75 80 VAL A C 1
ATOM 580 O O . VAL A 1 80 ? 6.250 -6.250 -10.524 1.00 96.75 80 VAL A O 1
ATOM 583 N N . GLY A 1 81 ? 6.689 -6.685 -8.366 1.00 95.81 81 GLY A N 1
ATOM 584 C CA . GLY A 1 81 ? 7.989 -6.020 -8.342 1.00 95.81 81 GLY A CA 1
ATOM 585 C C . GLY A 1 81 ? 7.916 -4.496 -8.404 1.00 95.81 81 GLY A C 1
ATOM 586 O O . GLY A 1 81 ? 8.679 -3.928 -9.149 1.00 95.81 81 GLY A O 1
ATOM 587 N N . LEU A 1 82 ? 7.037 -3.837 -7.636 1.00 95.44 82 LEU A N 1
ATOM 588 C CA . LEU A 1 82 ? 6.965 -2.358 -7.526 1.00 95.44 82 LEU A CA 1
ATOM 589 C C . LEU A 1 82 ? 6.712 -1.601 -8.845 1.00 95.44 82 LEU A C 1
ATOM 591 O O . LEU A 1 82 ? 7.189 -0.484 -9.013 1.00 95.44 82 LEU A O 1
ATOM 595 N N . GLU A 1 83 ? 5.978 -2.209 -9.776 1.00 95.62 83 GLU A N 1
ATOM 596 C CA . GLU A 1 83 ? 5.536 -1.538 -11.002 1.00 95.62 83 GLU A CA 1
ATOM 597 C C . GLU A 1 83 ? 4.859 -0.193 -10.703 1.00 95.62 83 GLU A C 1
ATOM 599 O O . GLU A 1 83 ? 3.939 -0.136 -9.881 1.00 95.62 83 GLU A O 1
ATOM 604 N N . GLY A 1 84 ? 5.302 0.868 -11.380 1.00 94.44 84 GLY A N 1
ATOM 605 C CA . GLY A 1 84 ? 4.718 2.194 -11.227 1.00 94.44 84 GLY A CA 1
ATOM 606 C C . GLY A 1 84 ? 5.543 3.324 -11.853 1.00 94.44 84 GLY A C 1
ATOM 607 O O . GLY A 1 84 ? 6.649 3.100 -12.351 1.00 94.44 84 GLY A O 1
ATOM 608 N N . PRO A 1 85 ? 5.012 4.558 -11.809 1.00 95.00 85 PRO A N 1
ATOM 609 C CA . PRO A 1 85 ? 5.617 5.737 -12.436 1.00 95.00 85 PRO A CA 1
ATOM 610 C C . PRO A 1 85 ? 6.813 6.306 -11.655 1.00 95.00 85 PRO A C 1
ATOM 612 O O . PRO A 1 85 ? 7.500 7.201 -12.134 1.00 95.00 85 PRO A O 1
ATOM 615 N N . GLY A 1 86 ? 7.076 5.785 -10.458 1.00 95.31 86 GLY A N 1
ATOM 616 C CA . GLY A 1 86 ? 8.071 6.318 -9.539 1.00 95.31 86 GLY A CA 1
ATOM 617 C C . GLY A 1 86 ? 7.484 7.335 -8.557 1.00 95.31 86 GLY A C 1
ATOM 618 O O . GLY A 1 86 ? 6.405 7.885 -8.781 1.00 95.31 86 GLY A O 1
ATOM 619 N N . VAL A 1 87 ? 8.192 7.583 -7.452 1.00 95.19 87 VAL A N 1
ATOM 620 C CA . VAL A 1 87 ? 7.715 8.464 -6.366 1.00 95.19 87 VAL A CA 1
ATOM 621 C C . VAL A 1 87 ? 7.464 9.890 -6.858 1.00 95.19 87 VAL A C 1
ATOM 623 O O . VAL A 1 87 ? 6.412 10.450 -6.574 1.00 95.19 87 VAL A O 1
ATOM 626 N N . LEU A 1 88 ? 8.408 10.478 -7.600 1.00 94.75 88 LEU A N 1
ATOM 627 C CA . LEU A 1 88 ? 8.306 11.884 -8.009 1.00 94.75 88 LEU A CA 1
ATOM 628 C C . LEU A 1 88 ? 7.142 12.135 -8.969 1.00 94.75 88 LEU A C 1
ATOM 630 O O . LEU A 1 88 ? 6.433 13.121 -8.809 1.00 94.75 88 LEU A O 1
ATOM 634 N N . ALA A 1 89 ? 6.941 11.247 -9.944 1.00 94.50 89 ALA A N 1
ATOM 635 C CA . ALA A 1 89 ? 5.835 11.367 -10.887 1.00 94.50 89 ALA A CA 1
ATOM 636 C C . ALA A 1 89 ? 4.484 11.224 -10.172 1.00 94.50 89 ALA A C 1
ATOM 638 O O . ALA A 1 89 ? 3.611 12.067 -10.340 1.00 94.50 89 ALA A O 1
ATOM 639 N N . TRP A 1 90 ? 4.345 10.230 -9.287 1.00 94.06 90 TRP A N 1
ATOM 640 C CA . TRP A 1 90 ? 3.111 10.051 -8.517 1.00 94.06 90 TRP A CA 1
ATOM 641 C C . TRP A 1 90 ? 2.790 11.262 -7.626 1.00 94.06 90 TRP A C 1
ATOM 643 O O . TRP A 1 90 ? 1.653 11.722 -7.606 1.00 94.06 90 TRP A O 1
ATOM 653 N N . CYS A 1 91 ? 3.792 11.842 -6.955 1.00 92.88 91 CYS A N 1
ATOM 654 C CA . CYS A 1 91 ? 3.588 13.045 -6.144 1.00 92.88 91 CYS A CA 1
ATOM 655 C C . CYS A 1 91 ? 3.124 14.272 -6.938 1.00 92.88 91 CYS A C 1
ATOM 657 O O . CYS A 1 91 ? 2.506 15.151 -6.349 1.00 92.88 91 CYS A O 1
ATOM 659 N N . ASN A 1 92 ? 3.452 14.365 -8.228 1.00 93.81 92 ASN A N 1
ATOM 660 C CA . ASN A 1 92 ? 3.077 15.513 -9.053 1.00 93.81 92 ASN A CA 1
ATOM 661 C C . ASN A 1 92 ? 1.726 15.326 -9.751 1.00 93.81 92 ASN A C 1
ATOM 663 O O . ASN A 1 92 ? 1.020 16.310 -9.966 1.00 93.81 92 ASN A O 1
ATOM 667 N N . ASP A 1 93 ? 1.397 14.088 -10.123 1.00 90.69 93 ASP A N 1
ATOM 668 C CA . ASP A 1 93 ? 0.297 13.809 -11.049 1.00 90.69 93 ASP A CA 1
ATOM 669 C C . ASP A 1 93 ? -0.940 13.199 -10.363 1.00 90.69 93 ASP A C 1
ATOM 671 O O . ASP A 1 93 ? -2.036 13.267 -10.921 1.00 90.69 93 ASP A O 1
ATOM 675 N N . SER A 1 94 ? -0.774 12.601 -9.177 1.00 84.19 94 SER A N 1
ATOM 676 C CA . SER A 1 94 ? -1.805 11.785 -8.511 1.00 84.19 94 SER A CA 1
ATOM 677 C C . SER A 1 94 ? -2.160 12.228 -7.084 1.00 84.19 94 SER A C 1
ATOM 679 O O . SER A 1 94 ? -3.273 11.960 -6.632 1.00 84.19 94 SER A O 1
ATOM 681 N N . LEU A 1 95 ? -1.238 12.889 -6.372 1.00 77.31 95 LEU A N 1
ATOM 682 C CA . LEU A 1 95 ? -1.466 13.466 -5.035 1.00 77.31 95 LEU A CA 1
ATOM 683 C C . LEU A 1 95 ? -2.117 14.854 -5.112 1.00 77.31 95 LEU A C 1
ATOM 685 O O . LEU A 1 95 ? -2.989 15.124 -4.253 1.00 77.31 95 LEU A O 1
#

Sequence (95 aa):
MTMRPRDAWKSLGAVSVGGVRLSNPVMTASGTAGHDTELSHYMDLSALGAVVVKSLYHEPWAGNPAPRVHVAGAGMINAVGLEGPGVLAWCNDSL

pLDDT: mean 91.38, std 9.96, range [44.22, 98.06]

Radius of gyration: 16.28 Å; chains: 1; bounding box: 43×38×34 Å

Foldseek 3Di:
DDDDPVCVQLPQAWDDDPNDIFRGPFEDDAPPQEAACNCVVPDDQNSGSYYHYHDAAQAADQFDDPPAWDADDPGIDGRRHRHDHHDVCCVVPHD